Protein AF-A0A7S1DGY6-F1 (afdb_monomer)

Solvent-accessible surface area (backbone atoms only — not comparable to full-atom values): 9515 Å² total; per-residue (Å²): 105,70,86,79,41,37,86,72,45,50,61,55,50,30,62,73,70,73,47,54,72,69,56,53,50,48,50,49,50,51,54,51,50,50,41,47,73,75,40,44,68,60,41,58,64,71,47,80,66,66,58,55,72,73,56,41,59,52,56,73,77,42,66,60,96,76,55,71,46,80,33,62,89,45,57,52,70,58,46,49,51,43,38,42,75,57,72,41,89,63,63,66,92,36,45,42,64,35,54,84,88,35,52,62,59,54,50,52,52,50,56,56,51,38,42,76,75,60,82,53,64,62,45,80,46,77,44,30,46,63,67,60,52,51,53,45,67,67,32,65,78,58,52,70,46,46,88,42,49,43,84,40,78,46,91,49,61,75,69,63,114

Nearest PDB structures (foldseek):
  8aet-assembly1_A-2  TM=6.840E-01  e=5.948E+00  Chloroflexus aurantiacus J-10-fl
  8hi5-assembly1_A  TM=6.524E-01  e=7.576E+00  Roseiflexus castenholzii DSM 13941
  5b3j-assembly1_A  TM=3.479E-01  e=9.687E-01  Xenopus laevis
  8cti-assembly1_A  TM=6.235E-01  e=8.551E+00  Homo sapiens

Sequence (161 aa):
EITENWDEMKDILYLRCGAEEHELLHLFQEERNEWMHSDEDGWLQAWACDVYPGVAKVLEDADTDKLYFLTSDLDKISAEKVLRRGGFDVPSERILECGPDEKSDALLSVLDASVHNSGGGAVDFVEDDVSVLQQMAGDLRLASKGERLRLHFAKWGHSTA

Foldseek 3Di:
DCVVCVVVVVVVVCVVVVHDPVRVVVVVLVVLVVCCVPPVVVSCVVPVLADDPVVLVVQVPDDLVLAAAEDASDDLVNVCVSCVVNVHRHDSVRYHHAHPLCVLVVVVVSQVVCVVPPVQAADEAEDQDPVSLVSNCPPPVNVVCPRSYHYHHDCDPDNND

Secondary structure (DSSP, 8-state):
-TTTSHHHHHHHHHHHHT--HHHHHHHHHHHHHHHHHH-HHHHHHHS--PPPHHHHHHHHTS-GGG--EEESSS-HHHHHHHHHHTT----GGGEEE--TTTHHHHHHHHHHHHHHHHTTPPEEEEES-HHHHHHHHH-HHHHTTGGGEEEEE-SSSGGG-

Organism: Hemiselmis andersenii (NCBI:txid464988)

pLDDT: mean 83.71, std 8.8, range [55.78, 95.19]

Mean predicted aligned error: 7.42 Å

Radius of gyration: 18.19 Å; Cα contacts (8 Å, |Δi|>4): 142; chains: 1; bounding box: 49×37×47 Å

Structure (mmCIF, N/CA/C/O backbone):
data_AF-A0A7S1DGY6-F1
#
_entry.id   AF-A0A7S1DGY6-F1
#
loop_
_atom_site.group_PDB
_atom_site.id
_atom_site.type_symbol
_atom_site.label_atom_id
_atom_site.label_alt_id
_atom_site.label_comp_id
_atom_site.label_asym_id
_atom_site.label_entity_id
_atom_site.label_seq_id
_atom_site.pdbx_PDB_ins_code
_atom_site.Cartn_x
_atom_site.Cartn_y
_atom_site.Cartn_z
_atom_site.occupancy
_atom_site.B_iso_or_equiv
_atom_site.auth_seq_id
_atom_site.auth_comp_id
_atom_site.auth_asym_id
_atom_site.auth_atom_id
_atom_site.pdbx_PDB_model_num
ATOM 1 N N . GLU A 1 1 ? -28.314 7.051 9.130 1.00 60.88 1 GLU A N 1
ATOM 2 C CA . GLU A 1 1 ? -28.172 7.363 10.571 1.00 60.88 1 GLU A CA 1
ATOM 3 C C . GLU A 1 1 ? -26.763 7.090 11.103 1.00 60.88 1 GLU A C 1
ATOM 5 O O . GLU A 1 1 ? -26.045 8.057 11.287 1.00 60.88 1 GLU A O 1
ATOM 10 N N . ILE A 1 2 ? -26.310 5.836 11.290 1.00 66.31 2 ILE A N 1
ATOM 11 C CA . ILE A 1 2 ? -24.953 5.563 11.835 1.00 66.31 2 ILE A CA 1
ATOM 12 C C . ILE A 1 2 ? -23.832 6.091 10.925 1.00 66.31 2 ILE A C 1
ATOM 14 O O . ILE A 1 2 ? -22.891 6.697 11.414 1.00 66.31 2 ILE A O 1
ATOM 18 N N . THR A 1 3 ? -23.936 5.898 9.610 1.00 68.69 3 THR A N 1
ATOM 19 C CA . THR A 1 3 ? -22.927 6.366 8.642 1.00 68.69 3 THR A CA 1
ATOM 20 C C . THR A 1 3 ? -22.910 7.883 8.457 1.00 68.69 3 THR A C 1
ATOM 22 O O . THR A 1 3 ? -21.877 8.440 8.119 1.00 68.69 3 THR A O 1
ATOM 25 N N . GLU A 1 4 ? -24.039 8.556 8.676 1.00 80.25 4 GLU A N 1
ATOM 26 C CA . GLU A 1 4 ? -24.173 10.009 8.483 1.00 80.25 4 GLU A CA 1
ATOM 27 C C . GLU A 1 4 ? -23.731 10.799 9.719 1.00 80.25 4 GLU A C 1
ATOM 29 O O . GLU A 1 4 ? -23.293 11.935 9.588 1.00 80.25 4 GLU A O 1
ATOM 34 N N . ASN A 1 5 ? -23.818 10.186 10.904 1.00 83.38 5 ASN A N 1
ATOM 35 C CA . ASN A 1 5 ? -23.493 10.813 12.187 1.00 83.38 5 ASN A CA 1
ATOM 36 C C . ASN A 1 5 ? -22.291 10.142 12.874 1.00 83.38 5 ASN A C 1
ATOM 38 O O . ASN A 1 5 ? -22.121 10.281 14.084 1.00 83.38 5 ASN A O 1
ATOM 42 N N . TRP A 1 6 ? -21.485 9.369 12.137 1.00 83.88 6 TRP A N 1
ATOM 43 C CA . TRP A 1 6 ? -20.417 8.545 12.714 1.00 83.88 6 TRP A CA 1
ATOM 44 C C . TRP A 1 6 ? -19.433 9.364 13.552 1.00 83.88 6 TRP A C 1
ATOM 46 O O . TRP A 1 6 ? -19.146 8.983 14.684 1.00 83.88 6 TRP A O 1
ATOM 56 N N . ASP A 1 7 ? -18.992 10.515 13.041 1.00 81.00 7 ASP A N 1
ATOM 57 C CA . ASP A 1 7 ? -18.037 11.384 13.737 1.00 81.00 7 ASP A CA 1
ATOM 58 C C . ASP A 1 7 ? -18.577 11.909 15.075 1.00 81.00 7 ASP A C 1
ATOM 60 O O . ASP A 1 7 ? -17.820 12.061 16.028 1.00 81.00 7 ASP A O 1
ATOM 64 N N . GLU A 1 8 ? -19.890 12.128 15.183 1.00 83.56 8 GLU A N 1
ATOM 65 C CA . GLU A 1 8 ? -20.536 12.546 16.433 1.00 83.56 8 GLU A CA 1
ATOM 66 C C . GLU A 1 8 ? -20.801 11.358 17.372 1.00 83.56 8 GLU A C 1
ATOM 68 O O . GLU A 1 8 ? -20.792 11.494 18.598 1.00 83.56 8 GLU A O 1
ATOM 73 N N . MET A 1 9 ? -21.050 10.174 16.810 1.00 86.25 9 MET A N 1
ATOM 74 C CA . MET A 1 9 ? -21.396 8.971 17.564 1.00 86.25 9 MET A CA 1
ATOM 75 C C . MET A 1 9 ? -20.175 8.229 18.109 1.00 86.25 9 MET A C 1
ATOM 77 O O . MET A 1 9 ? -20.282 7.631 19.183 1.00 86.25 9 MET A O 1
ATOM 81 N N . LYS A 1 10 ? -19.039 8.236 17.401 1.00 85.56 10 LYS A N 1
ATOM 82 C CA . LYS A 1 10 ? -17.873 7.407 17.744 1.00 85.56 10 LYS A CA 1
ATOM 83 C C . LYS A 1 10 ? -17.344 7.719 19.144 1.00 85.56 10 LYS A C 1
ATOM 85 O O . LYS A 1 10 ? -17.177 6.801 19.941 1.00 85.56 10 LYS A O 1
ATOM 90 N N . ASP A 1 11 ? -17.234 8.999 19.497 1.00 85.38 11 ASP A N 1
ATOM 91 C CA . ASP A 1 11 ? -16.712 9.430 20.798 1.00 85.38 11 ASP A CA 1
ATOM 92 C C . ASP A 1 11 ? -17.655 9.022 21.939 1.00 85.38 11 ASP A C 1
ATOM 94 O O . ASP A 1 11 ? -17.216 8.577 23.001 1.00 85.38 11 ASP A O 1
ATOM 98 N N . ILE A 1 12 ? -18.971 9.098 21.704 1.00 87.12 12 ILE A N 1
ATOM 99 C CA . ILE A 1 12 ? -19.996 8.648 22.657 1.00 87.12 12 ILE A CA 1
ATOM 100 C C . ILE A 1 12 ? -19.917 7.129 22.851 1.00 87.12 12 ILE A C 1
ATOM 102 O O . ILE A 1 12 ? -20.074 6.637 23.972 1.00 87.12 12 ILE A O 1
ATOM 106 N N . LEU A 1 13 ? -19.687 6.376 21.773 1.00 86.12 13 LEU A N 1
ATOM 107 C CA . LEU A 1 13 ? -19.541 4.924 21.820 1.00 86.12 13 LEU A CA 1
ATOM 108 C C . LEU A 1 13 ? -18.265 4.512 22.560 1.00 86.12 13 LEU A C 1
ATOM 110 O O . LEU A 1 13 ? -18.352 3.648 23.431 1.00 86.12 13 LEU A O 1
ATOM 114 N N . TYR A 1 14 ? -17.128 5.163 22.299 1.00 87.06 14 TYR A N 1
ATOM 115 C CA . TYR A 1 14 ? -15.880 4.943 23.039 1.00 87.06 14 TYR A CA 1
ATOM 116 C C . TYR A 1 14 ? -16.070 5.183 24.539 1.00 87.06 14 TYR A C 1
ATOM 118 O O . TYR A 1 14 ? -15.789 4.299 25.352 1.00 87.06 14 TYR A O 1
ATOM 126 N N . LEU A 1 15 ? -16.688 6.312 24.912 1.00 85.38 15 LEU A N 1
ATOM 127 C CA . LEU A 1 15 ? -16.997 6.613 26.312 1.00 85.38 15 LEU A CA 1
ATOM 128 C C . LEU A 1 15 ? -17.905 5.559 26.953 1.00 85.38 15 LEU A C 1
ATOM 130 O O . LEU A 1 15 ? -17.686 5.155 28.095 1.00 85.38 15 LEU A O 1
ATOM 134 N N . ARG A 1 16 ? -18.944 5.118 26.236 1.00 87.62 16 ARG A N 1
ATOM 135 C CA . ARG A 1 16 ? -19.906 4.128 26.738 1.00 87.62 16 ARG A CA 1
ATOM 136 C C . ARG A 1 16 ? -19.270 2.753 26.930 1.00 87.62 16 ARG A C 1
ATOM 138 O O . ARG A 1 16 ? -19.650 2.045 27.861 1.00 87.62 16 ARG A O 1
ATOM 145 N N . CYS A 1 17 ? -18.354 2.376 26.047 1.00 84.38 17 CYS A N 1
ATOM 146 C CA . CYS A 1 17 ? -17.619 1.119 26.122 1.00 84.38 17 CYS A CA 1
ATOM 147 C C . CYS A 1 17 ? -16.451 1.178 27.117 1.00 84.38 17 CYS A C 1
ATOM 149 O O . CYS A 1 17 ? -15.927 0.127 27.473 1.00 84.38 17 CYS A O 1
ATOM 151 N N . GLY A 1 18 ? -16.077 2.372 27.595 1.00 89.25 18 GLY A N 1
ATOM 152 C CA . GLY A 1 18 ? -14.953 2.560 28.512 1.00 89.25 18 GLY A CA 1
ATOM 153 C C . GLY A 1 18 ? -13.613 2.177 27.887 1.00 89.25 18 GLY A C 1
ATOM 154 O O . GLY A 1 18 ? -12.747 1.691 28.604 1.00 89.25 18 GLY A O 1
ATOM 155 N N . ALA A 1 19 ? -13.484 2.349 26.571 1.00 85.38 19 ALA A N 1
ATOM 156 C CA . ALA A 1 19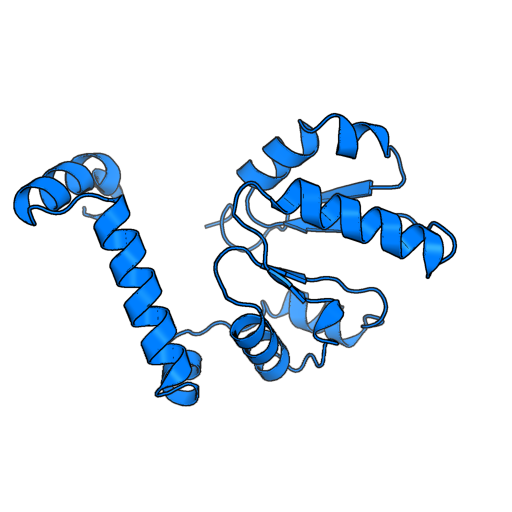 ? -12.309 1.979 25.794 1.00 85.38 19 ALA A CA 1
ATOM 157 C C . ALA A 1 19 ? -11.856 3.169 24.950 1.00 85.38 19 ALA A C 1
ATOM 159 O O . ALA A 1 19 ? -12.689 3.941 24.462 1.00 85.38 19 ALA A O 1
ATOM 160 N N . GLU A 1 20 ? -10.551 3.309 24.763 1.00 87.62 20 GLU A N 1
ATOM 161 C CA . GLU A 1 20 ? -9.996 4.303 23.852 1.00 87.62 20 GLU A CA 1
ATOM 162 C C . GLU A 1 20 ? -9.936 3.767 22.412 1.00 87.62 20 GLU A C 1
ATOM 164 O O . GLU A 1 20 ? -9.847 2.562 22.174 1.00 87.62 20 GLU A O 1
ATOM 169 N N . GL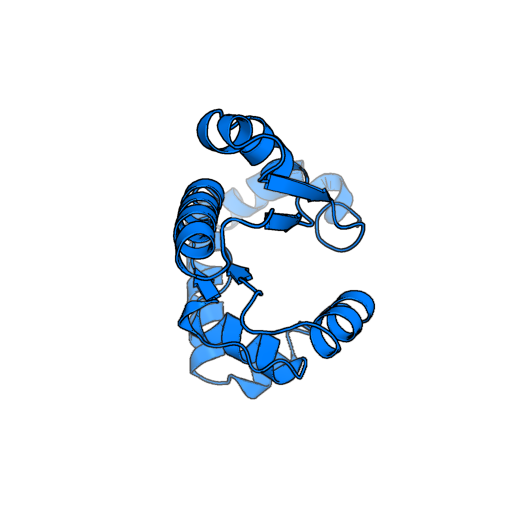U A 1 21 ? -9.971 4.671 21.427 1.00 83.75 21 GLU A N 1
ATOM 170 C CA . GLU A 1 21 ? -9.906 4.318 19.999 1.00 83.75 21 GLU A CA 1
ATOM 171 C C . GLU A 1 21 ? -8.699 3.423 19.689 1.00 83.75 21 GLU A C 1
ATOM 173 O O . GLU A 1 21 ? -8.835 2.396 19.027 1.00 83.75 21 GLU A O 1
ATOM 178 N N . HIS A 1 22 ? -7.531 3.770 20.235 1.00 83.19 22 HIS A N 1
ATOM 179 C CA . HIS A 1 22 ? -6.297 3.025 20.012 1.00 83.19 22 HIS A CA 1
ATOM 180 C C . HIS A 1 22 ? -6.343 1.598 20.593 1.00 83.19 22 HIS A C 1
ATOM 182 O O . HIS A 1 22 ? -5.804 0.678 19.984 1.00 83.19 22 HIS A O 1
ATOM 188 N N . GLU A 1 23 ? -7.017 1.392 21.730 1.00 86.75 23 GLU A N 1
ATOM 189 C CA . GLU A 1 23 ? -7.170 0.071 22.356 1.00 86.75 23 GLU A CA 1
ATOM 190 C C . GLU A 1 23 ? -8.084 -0.828 21.521 1.00 86.75 23 GLU A C 1
ATOM 192 O O . GLU A 1 23 ? -7.791 -2.004 21.317 1.00 86.75 23 GLU A O 1
ATOM 197 N N . LEU A 1 24 ? -9.178 -0.269 20.997 1.00 86.94 24 LEU A N 1
ATOM 198 C CA . LEU A 1 24 ? -10.109 -1.005 20.141 1.00 86.94 24 LEU A CA 1
ATOM 199 C C . LEU A 1 24 ? -9.494 -1.346 18.786 1.00 86.94 24 LEU A C 1
ATOM 201 O O . LEU A 1 24 ? -9.717 -2.445 18.284 1.00 86.94 24 LEU A O 1
ATOM 205 N N . LEU A 1 25 ? -8.711 -0.431 18.209 1.00 82.56 25 LEU A N 1
ATOM 206 C CA . LEU A 1 25 ? -7.951 -0.699 16.990 1.00 82.56 25 LEU A CA 1
ATOM 207 C C . LEU A 1 25 ? -6.923 -1.811 17.215 1.00 82.56 25 LEU A C 1
ATOM 209 O O . LEU A 1 25 ? -6.843 -2.724 16.397 1.00 82.56 25 LEU A O 1
ATOM 213 N N . HIS A 1 26 ? -6.194 -1.774 18.333 1.00 84.50 26 HIS A N 1
ATOM 214 C CA . HIS A 1 26 ? -5.239 -2.822 18.690 1.00 84.50 26 HIS A CA 1
ATOM 215 C C . HIS A 1 26 ? -5.926 -4.179 18.861 1.00 84.50 26 HIS A C 1
ATOM 217 O O . HIS A 1 26 ? -5.520 -5.152 18.234 1.00 84.50 26 HIS A O 1
ATOM 223 N N . LEU A 1 27 ? -7.015 -4.236 19.634 1.00 88.88 27 LEU A N 1
ATOM 224 C CA . LEU A 1 27 ? -7.780 -5.467 19.842 1.00 88.88 27 LEU A CA 1
ATOM 225 C C . LEU A 1 27 ? -8.339 -6.014 18.524 1.00 88.88 27 LEU A C 1
ATOM 227 O O . LEU A 1 27 ? -8.272 -7.212 18.270 1.00 88.88 27 LEU A O 1
ATOM 231 N N . PHE A 1 28 ? -8.866 -5.142 17.661 1.00 85.69 28 PHE A N 1
ATOM 232 C CA . PHE A 1 28 ? -9.340 -5.542 16.339 1.00 85.69 28 PHE A CA 1
ATOM 233 C C . PHE A 1 28 ? -8.215 -6.146 15.490 1.00 85.69 28 PHE A C 1
ATOM 235 O O . PHE A 1 28 ? -8.422 -7.175 14.847 1.00 85.69 28 PHE A O 1
ATOM 242 N N . GLN A 1 29 ? -7.031 -5.528 15.487 1.00 81.88 29 GLN A N 1
ATOM 243 C CA . GLN A 1 29 ? -5.867 -6.043 14.768 1.00 81.88 29 GLN A CA 1
ATOM 244 C C . GLN A 1 29 ? -5.413 -7.395 15.327 1.00 81.88 29 GLN A C 1
ATOM 246 O O . GLN A 1 29 ? -5.168 -8.307 14.541 1.00 81.88 29 GLN A O 1
ATOM 251 N N . GLU A 1 30 ? -5.344 -7.548 16.650 1.00 86.56 30 GLU A N 1
ATOM 252 C CA . GLU A 1 30 ? -4.978 -8.808 17.306 1.00 86.56 30 GLU A CA 1
ATOM 253 C C . GLU A 1 30 ? -5.950 -9.937 16.956 1.00 86.56 30 GLU A C 1
ATOM 255 O O . GLU A 1 30 ? -5.515 -10.965 16.442 1.00 86.56 30 GLU A O 1
ATOM 260 N N . GLU A 1 31 ? -7.255 -9.729 17.138 1.00 88.31 31 GLU A N 1
ATOM 261 C CA . GLU A 1 31 ? -8.291 -10.731 16.843 1.00 88.31 31 GLU A CA 1
ATOM 262 C C . GLU A 1 31 ? -8.319 -11.103 15.357 1.00 88.31 31 GLU A C 1
ATOM 264 O O . GLU A 1 31 ? -8.417 -12.276 14.990 1.00 88.31 31 GLU A O 1
ATOM 269 N N . ARG A 1 32 ? -8.180 -10.110 14.468 1.00 85.12 32 ARG A N 1
ATOM 270 C CA . ARG A 1 32 ? -8.066 -10.352 13.026 1.00 85.12 32 ARG A CA 1
ATOM 271 C C . ARG A 1 32 ? -6.836 -11.203 12.720 1.00 85.12 32 ARG A C 1
ATOM 273 O O . ARG A 1 32 ? -6.943 -12.148 11.943 1.00 85.12 32 ARG A O 1
ATOM 280 N N . ASN A 1 33 ? -5.683 -10.879 13.302 1.00 80.62 33 ASN A N 1
ATOM 281 C CA . ASN A 1 33 ? -4.442 -11.615 13.072 1.00 80.62 33 ASN A CA 1
ATOM 282 C C . ASN A 1 33 ? -4.520 -13.041 13.640 1.00 80.62 33 ASN A C 1
ATOM 284 O O . ASN A 1 33 ? -4.101 -13.990 12.978 1.00 80.62 33 ASN A O 1
ATOM 288 N N . GLU A 1 34 ? -5.115 -13.230 14.817 1.00 87.56 34 GLU A N 1
ATOM 289 C CA . GLU A 1 34 ? -5.350 -14.556 15.392 1.00 87.56 34 GLU A CA 1
ATOM 290 C C . GLU A 1 34 ? -6.305 -15.388 14.527 1.00 87.56 34 GLU A C 1
ATOM 292 O O . GLU A 1 34 ? -6.042 -16.569 14.277 1.00 87.56 34 GLU A O 1
ATOM 297 N N . TRP A 1 35 ? -7.369 -14.784 13.992 1.00 87.06 35 TRP A N 1
ATOM 298 C CA . TRP A 1 35 ? -8.262 -15.462 13.053 1.00 87.06 35 TRP A CA 1
ATOM 299 C C . TRP A 1 35 ? -7.536 -15.852 11.759 1.00 87.06 35 TRP A C 1
ATOM 301 O O . TRP A 1 35 ? -7.610 -17.011 11.354 1.00 87.06 35 TRP A O 1
ATOM 311 N N . MET A 1 36 ? -6.749 -14.943 11.169 1.00 80.00 36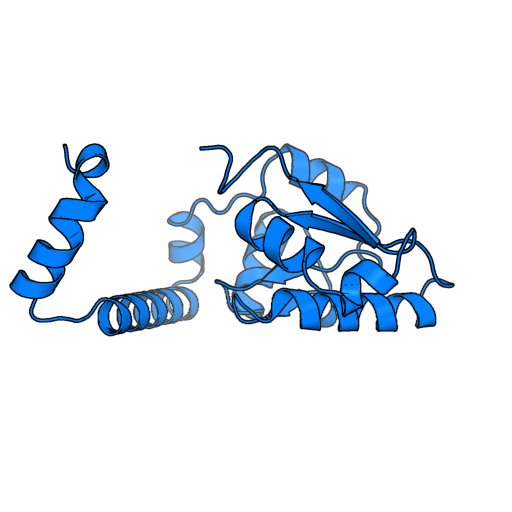 MET A N 1
ATOM 312 C CA . MET A 1 36 ? -5.908 -15.237 9.997 1.00 80.00 36 MET A CA 1
ATOM 313 C C . MET A 1 36 ? -4.962 -16.423 10.231 1.00 80.00 36 MET A C 1
ATOM 315 O O . MET A 1 36 ? -4.716 -17.208 9.315 1.00 80.00 36 MET A O 1
ATOM 319 N N . HIS A 1 37 ? -4.424 -16.567 11.446 1.00 82.06 37 HIS A N 1
ATOM 320 C CA . HIS A 1 37 ? -3.522 -17.663 11.799 1.00 82.06 37 HIS A CA 1
ATOM 321 C C . HIS A 1 37 ? -4.234 -18.982 12.124 1.00 82.06 37 HIS A C 1
ATOM 323 O O . HIS A 1 37 ? -3.668 -20.047 11.873 1.00 82.06 37 HIS A O 1
ATOM 329 N N . SER A 1 38 ? -5.434 -18.930 12.704 1.00 88.62 38 SER A N 1
ATOM 330 C CA . SER A 1 38 ? -6.160 -20.111 13.191 1.00 88.62 38 SER A CA 1
ATOM 331 C C . SER A 1 38 ? -7.125 -20.717 12.168 1.00 88.62 38 SER A C 1
ATOM 333 O O . SER A 1 38 ? -7.288 -21.938 12.148 1.00 88.62 38 SER A O 1
ATOM 335 N N . ASP A 1 39 ? -7.732 -19.897 11.309 1.00 87.19 39 ASP A N 1
ATOM 336 C CA . ASP A 1 39 ? -8.664 -20.301 10.251 1.00 87.19 39 ASP A CA 1
ATOM 337 C C . ASP A 1 39 ? -8.503 -19.389 9.026 1.00 87.19 39 ASP A C 1
ATOM 339 O O . ASP A 1 39 ? -9.322 -18.520 8.726 1.00 87.19 39 ASP A O 1
ATOM 343 N N . GLU A 1 40 ? -7.397 -19.600 8.319 1.00 76.44 40 GLU A N 1
ATOM 344 C CA . GLU A 1 40 ? -7.027 -18.840 7.125 1.00 76.44 40 GLU A CA 1
ATOM 345 C C . GLU A 1 40 ? -8.086 -18.919 6.019 1.00 76.44 40 GLU A C 1
ATOM 347 O O . GLU A 1 40 ? -8.450 -17.897 5.437 1.00 76.44 40 GLU A O 1
ATOM 352 N N . ASP A 1 41 ? -8.596 -20.120 5.729 1.00 80.50 41 ASP A N 1
ATOM 353 C CA . ASP A 1 41 ? -9.593 -20.324 4.677 1.00 80.50 41 ASP A CA 1
ATOM 354 C C . ASP A 1 41 ? -10.913 -19.635 5.033 1.00 80.50 41 ASP A C 1
ATOM 356 O O . ASP A 1 41 ? -11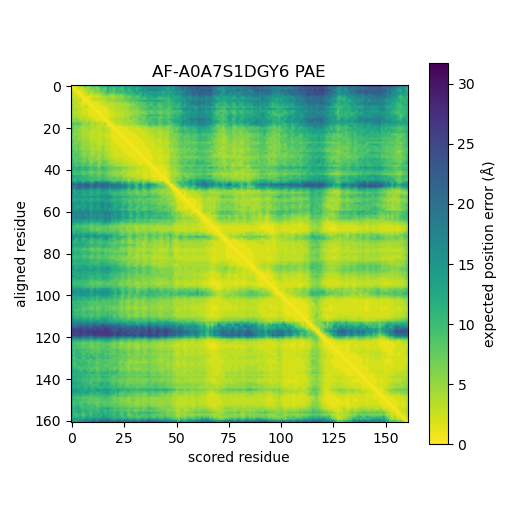.530 -19.007 4.168 1.00 80.50 41 ASP A O 1
ATOM 360 N N . GLY A 1 42 ? -11.339 -19.714 6.298 1.00 84.31 42 GLY A N 1
ATOM 361 C CA . GLY A 1 42 ? -12.519 -19.012 6.790 1.00 84.31 42 GLY A CA 1
ATOM 362 C C . GLY A 1 42 ? -12.350 -17.497 6.759 1.00 84.31 42 GLY A C 1
ATOM 363 O O . GLY A 1 42 ? -13.253 -16.802 6.284 1.00 84.31 42 GLY A O 1
ATOM 364 N N . TRP A 1 43 ? -11.188 -16.978 7.172 1.00 82.12 43 TRP A N 1
ATOM 365 C CA . TRP A 1 43 ? -10.880 -15.551 7.074 1.00 82.12 43 TRP A CA 1
ATOM 366 C C . TRP A 1 43 ? -10.901 -15.082 5.619 1.00 82.12 43 TRP A C 1
ATOM 368 O O . TRP A 1 43 ? -11.664 -14.177 5.292 1.00 82.12 43 TRP A O 1
ATOM 378 N N . LEU A 1 44 ? -10.165 -15.741 4.717 1.00 76.69 44 LEU A N 1
ATOM 379 C CA . LEU A 1 44 ? -10.138 -15.397 3.291 1.00 76.69 44 LEU A CA 1
ATOM 380 C C . LEU A 1 44 ? -11.522 -15.544 2.631 1.00 76.69 44 LEU A C 1
ATOM 382 O O . LEU A 1 44 ? -11.812 -14.890 1.633 1.00 76.69 44 LEU A O 1
ATOM 386 N N . GLN A 1 45 ? -12.383 -16.461 3.079 1.00 78.44 45 GLN A N 1
ATOM 387 C CA . GLN A 1 45 ? -13.754 -16.573 2.559 1.00 78.44 45 GLN A CA 1
ATOM 388 C C . GLN A 1 45 ? -14.664 -15.444 3.055 1.00 78.44 45 GLN A C 1
ATOM 390 O O . GLN A 1 45 ? -15.501 -14.973 2.286 1.00 78.44 45 GLN A O 1
ATOM 395 N N . ALA A 1 46 ? -14.515 -15.019 4.310 1.00 76.50 46 ALA A N 1
ATOM 396 C CA . ALA A 1 46 ? -15.322 -13.961 4.912 1.00 76.50 46 ALA A CA 1
ATOM 397 C C . ALA A 1 46 ? -14.883 -12.559 4.465 1.00 76.50 46 ALA A C 1
ATOM 399 O O . ALA A 1 46 ? -15.717 -11.701 4.173 1.00 76.50 46 ALA A O 1
ATOM 400 N N . TRP A 1 47 ? -13.574 -12.332 4.386 1.00 66.19 47 TRP A N 1
ATOM 401 C CA . TRP A 1 47 ? -12.969 -11.173 3.752 1.00 66.19 47 TRP A CA 1
ATOM 402 C C . TRP A 1 47 ? -12.926 -11.426 2.248 1.00 66.19 47 TRP A C 1
ATOM 404 O O . TRP A 1 47 ? -12.011 -12.068 1.745 1.00 66.19 47 TRP A O 1
ATOM 414 N N . ALA A 1 48 ? -13.917 -10.922 1.512 1.00 57.69 48 ALA A N 1
ATOM 415 C CA . ALA A 1 48 ? -13.927 -10.906 0.048 1.00 57.69 48 ALA A CA 1
ATOM 416 C C . ALA A 1 48 ? -12.845 -9.957 -0.521 1.00 57.69 48 ALA A C 1
ATOM 418 O O . ALA A 1 48 ? -13.137 -9.036 -1.281 1.00 57.69 48 ALA A O 1
ATOM 419 N N . CYS A 1 49 ? -11.588 -10.161 -0.124 1.00 61.28 49 CYS A N 1
ATOM 420 C CA . CYS A 1 49 ? -10.395 -9.491 -0.624 1.00 61.28 49 CYS A CA 1
ATOM 421 C C . CYS A 1 49 ? -10.011 -10.060 -1.984 1.00 61.28 49 CYS A C 1
ATOM 423 O O . CYS A 1 49 ? -8.909 -10.570 -2.185 1.00 61.28 49 CYS A O 1
ATOM 425 N N . ASP A 1 50 ? -10.945 -9.987 -2.923 1.00 66.25 50 ASP A N 1
ATOM 426 C CA . ASP A 1 50 ? -10.615 -10.232 -4.309 1.00 66.25 50 ASP A CA 1
ATOM 427 C C . ASP A 1 50 ? -9.822 -9.029 -4.819 1.00 66.25 50 ASP A C 1
ATOM 429 O O . ASP A 1 50 ? -10.207 -7.868 -4.645 1.00 66.25 50 ASP A O 1
ATOM 433 N N . VAL A 1 51 ? -8.694 -9.313 -5.466 1.00 74.62 51 VAL A N 1
ATOM 434 C CA . VAL A 1 51 ? -7.970 -8.304 -6.234 1.00 74.62 51 VAL A CA 1
ATOM 435 C C . VAL A 1 51 ? -8.948 -7.716 -7.250 1.00 74.62 51 VAL A C 1
ATOM 437 O O . VAL A 1 51 ? -9.604 -8.457 -7.985 1.00 74.62 51 VAL A O 1
ATOM 440 N N . TYR A 1 52 ? -9.050 -6.384 -7.300 1.00 79.12 52 TYR A N 1
ATOM 441 C CA . TYR A 1 52 ? -9.958 -5.710 -8.227 1.00 79.12 52 TYR A CA 1
ATOM 442 C C . TYR A 1 52 ? -9.788 -6.275 -9.650 1.00 79.12 52 TYR A C 1
ATOM 444 O O . TYR A 1 52 ? -8.656 -6.319 -10.138 1.00 79.12 52 TYR A O 1
ATOM 452 N N . PRO A 1 53 ? -10.866 -6.661 -10.365 1.00 74.12 53 PRO A N 1
ATOM 453 C CA . PRO A 1 53 ? -10.749 -7.390 -11.634 1.00 74.12 53 PRO A CA 1
ATOM 454 C C . PRO A 1 53 ? -9.874 -6.705 -12.696 1.00 74.12 53 PRO A C 1
ATOM 456 O O . PRO A 1 53 ? -9.205 -7.366 -13.486 1.00 74.12 53 PRO A O 1
ATOM 459 N N . GLY A 1 54 ? -9.856 -5.367 -12.714 1.00 76.56 54 GLY A N 1
ATOM 460 C CA . GLY A 1 54 ? -8.986 -4.594 -13.604 1.00 76.56 54 GLY A CA 1
ATOM 461 C C . GLY A 1 54 ? -7.503 -4.661 -13.226 1.00 76.56 54 GLY A C 1
ATOM 462 O O . GLY A 1 54 ? -6.660 -4.692 -14.116 1.00 76.56 54 GLY A O 1
ATOM 463 N N . VAL A 1 55 ? -7.191 -4.725 -11.928 1.00 80.38 55 VAL A N 1
ATOM 464 C CA . VAL A 1 55 ? -5.826 -4.906 -11.414 1.00 80.38 55 VAL A CA 1
ATOM 465 C C . VAL A 1 55 ? -5.356 -6.321 -11.713 1.00 80.38 55 VAL A C 1
ATOM 467 O O . VAL A 1 55 ? -4.268 -6.490 -12.251 1.00 80.38 55 VAL A O 1
ATOM 470 N N . ALA A 1 56 ? -6.208 -7.316 -11.458 1.00 78.44 56 ALA A N 1
ATOM 471 C CA . ALA A 1 56 ? -5.884 -8.716 -11.682 1.00 78.44 56 ALA A CA 1
ATOM 472 C C . ALA A 1 56 ? -5.396 -8.970 -13.119 1.00 78.44 56 ALA A C 1
ATOM 474 O O . ALA A 1 56 ? -4.307 -9.492 -13.334 1.00 78.44 56 ALA A O 1
ATOM 475 N N . LYS A 1 57 ? -6.142 -8.466 -14.107 1.00 76.75 57 LYS A N 1
ATOM 476 C CA . LYS A 1 57 ? -5.776 -8.574 -15.524 1.00 76.75 57 LYS A CA 1
ATOM 477 C C . LYS A 1 57 ? -4.441 -7.903 -15.872 1.00 76.75 57 LYS A C 1
ATOM 479 O O . LYS A 1 57 ? -3.701 -8.404 -16.706 1.00 76.75 57 LYS A O 1
ATOM 484 N N . VAL A 1 58 ? -4.141 -6.748 -15.277 1.00 79.25 58 VAL A N 1
ATOM 485 C CA . VAL A 1 58 ? -2.868 -6.049 -15.529 1.00 79.25 58 VAL A CA 1
ATOM 486 C C . VAL A 1 58 ? -1.700 -6.819 -14.921 1.00 79.25 58 VAL A C 1
ATOM 488 O O . VAL A 1 58 ? -0.634 -6.880 -15.526 1.00 79.25 58 VAL A O 1
ATOM 491 N N . LEU A 1 59 ? -1.903 -7.411 -13.744 1.00 80.06 59 LEU A N 1
ATOM 492 C CA . LEU A 1 59 ? -0.894 -8.209 -13.060 1.00 80.06 59 LEU A CA 1
ATOM 493 C C . LEU A 1 59 ? -0.621 -9.547 -13.769 1.00 80.06 59 LEU A C 1
ATOM 495 O O . LEU A 1 59 ? 0.522 -9.988 -13.757 1.00 80.06 59 LEU A O 1
ATOM 499 N N . GLU A 1 60 ? -1.618 -10.159 -14.421 1.00 78.94 60 GLU A N 1
ATOM 500 C CA . GLU A 1 60 ? -1.436 -11.376 -15.239 1.00 78.94 60 GLU A CA 1
ATOM 501 C C . GLU A 1 60 ? -0.434 -11.166 -16.385 1.00 78.94 60 GLU A C 1
ATOM 503 O O . GLU A 1 60 ? 0.388 -12.037 -16.665 1.00 78.94 60 GLU A O 1
ATOM 508 N N . ASP A 1 61 ? -0.493 -9.999 -17.031 1.00 80.31 61 ASP A N 1
ATOM 509 C CA . ASP A 1 61 ? 0.381 -9.636 -18.152 1.00 80.31 61 ASP A CA 1
ATOM 510 C C . ASP A 1 61 ? 1.708 -8.995 -17.689 1.00 80.31 61 ASP A C 1
ATOM 512 O O . ASP A 1 61 ? 2.582 -8.690 -18.510 1.00 80.31 61 ASP A O 1
ATOM 516 N N . ALA A 1 62 ? 1.863 -8.746 -16.384 1.00 77.12 62 ALA A N 1
ATOM 517 C CA . ALA A 1 62 ? 3.016 -8.056 -15.830 1.00 77.12 62 ALA A CA 1
ATOM 518 C C . ALA A 1 62 ? 4.186 -9.007 -15.556 1.00 77.12 62 ALA A C 1
ATOM 520 O O . ALA A 1 62 ? 4.041 -10.146 -15.122 1.00 77.12 62 ALA A O 1
ATOM 521 N N . ASP A 1 63 ? 5.391 -8.479 -15.748 1.00 80.75 63 ASP A N 1
ATOM 522 C CA . ASP A 1 63 ? 6.612 -9.122 -15.283 1.00 80.75 63 ASP A CA 1
ATOM 523 C C . ASP A 1 63 ? 6.681 -9.010 -13.752 1.00 80.75 63 ASP A C 1
ATOM 525 O O . ASP A 1 63 ? 6.940 -7.927 -13.213 1.00 80.75 63 ASP A O 1
ATOM 529 N N . THR A 1 64 ? 6.417 -10.113 -13.046 1.00 75.31 64 THR A N 1
ATOM 530 C CA . THR A 1 64 ? 6.372 -10.154 -11.575 1.00 75.31 64 THR A CA 1
ATOM 531 C C . THR A 1 64 ? 7.710 -9.775 -10.935 1.00 75.31 64 THR A C 1
ATOM 533 O O . THR A 1 64 ? 7.722 -9.235 -9.828 1.00 75.31 64 THR A O 1
ATOM 536 N N . ASP A 1 65 ? 8.825 -9.899 -11.666 1.00 79.31 65 ASP A N 1
ATOM 537 C CA . ASP A 1 65 ? 10.149 -9.424 -11.250 1.00 79.31 65 ASP A CA 1
ATOM 538 C C . ASP A 1 65 ? 10.312 -7.893 -11.293 1.00 79.31 65 ASP A C 1
ATOM 540 O O . ASP A 1 65 ? 11.372 -7.346 -10.959 1.00 79.31 65 ASP A O 1
ATOM 544 N N . LYS A 1 66 ? 9.273 -7.157 -11.675 1.00 83.12 66 LYS A N 1
ATOM 545 C CA . LYS A 1 66 ? 9.249 -5.688 -11.640 1.00 83.12 66 LYS A CA 1
ATOM 546 C C . LYS A 1 66 ? 8.205 -5.131 -10.686 1.00 83.12 66 LYS A C 1
ATOM 548 O O . LYS A 1 66 ? 8.175 -3.921 -10.473 1.00 83.12 66 LYS A O 1
ATOM 553 N N . LEU A 1 67 ? 7.381 -5.992 -10.103 1.00 87.88 67 LEU A N 1
ATOM 554 C CA . LEU A 1 67 ? 6.325 -5.586 -9.194 1.00 87.88 67 LEU A CA 1
ATOM 555 C C . LEU A 1 67 ? 6.841 -5.531 -7.759 1.00 87.88 67 LEU A C 1
ATOM 557 O O . LEU A 1 67 ? 7.664 -6.346 -7.345 1.00 87.88 67 LEU A O 1
ATOM 561 N N . TYR A 1 68 ? 6.340 -4.553 -7.017 1.00 91.75 68 TYR A N 1
ATOM 562 C CA . TYR A 1 68 ? 6.497 -4.436 -5.575 1.00 91.75 68 TYR A CA 1
ATOM 563 C C . TYR A 1 68 ? 5.127 -4.112 -4.985 1.00 91.75 68 TYR A C 1
ATOM 565 O O . TYR A 1 68 ? 4.381 -3.322 -5.561 1.00 91.75 68 TYR A O 1
ATOM 573 N N . PHE A 1 69 ? 4.812 -4.714 -3.845 1.00 91.38 69 PHE A N 1
ATOM 574 C CA . PHE A 1 69 ? 3.575 -4.494 -3.105 1.00 91.38 69 PHE A CA 1
ATOM 575 C C . PHE A 1 69 ? 3.934 -3.908 -1.749 1.00 91.38 69 PHE A C 1
ATOM 577 O O . PHE A 1 69 ? 4.730 -4.494 -1.018 1.00 91.38 69 PHE A O 1
ATOM 584 N N . LEU A 1 70 ? 3.376 -2.744 -1.429 1.00 93.25 70 LEU A N 1
ATOM 585 C CA . LEU A 1 70 ? 3.540 -2.098 -0.131 1.00 93.25 70 LEU A CA 1
ATOM 586 C C . LEU A 1 70 ? 2.234 -2.282 0.642 1.00 93.25 70 LEU A C 1
ATOM 588 O O . LEU A 1 70 ? 1.181 -1.868 0.163 1.00 93.25 70 LEU A O 1
ATOM 592 N N . THR A 1 71 ? 2.299 -2.914 1.810 1.00 88.62 71 THR A N 1
ATOM 593 C CA . THR A 1 71 ? 1.139 -3.183 2.670 1.00 88.62 71 THR A CA 1
ATOM 594 C C . THR A 1 71 ? 1.329 -2.531 4.032 1.00 88.62 71 THR A C 1
ATOM 596 O O . THR A 1 71 ? 2.400 -2.650 4.624 1.00 88.62 71 THR A O 1
ATOM 599 N N . SER A 1 72 ? 0.293 -1.835 4.508 1.00 84.38 72 SER A N 1
ATOM 600 C CA . SER A 1 72 ? 0.262 -1.193 5.829 1.00 84.38 72 SER A CA 1
ATOM 601 C C . SER A 1 72 ? -0.677 -1.840 6.829 1.00 84.38 72 SER A C 1
ATOM 603 O O . SER A 1 72 ? -0.460 -1.731 8.032 1.00 84.38 72 SER A O 1
ATOM 605 N N . ASP A 1 73 ? -1.692 -2.544 6.337 1.00 77.38 73 ASP A N 1
ATOM 606 C CA . ASP A 1 73 ? -2.766 -3.067 7.180 1.00 77.38 73 ASP A CA 1
ATOM 607 C C . ASP A 1 73 ? -2.755 -4.587 7.288 1.00 77.38 73 ASP A C 1
ATOM 609 O O . ASP A 1 73 ? -3.393 -5.140 8.184 1.00 77.38 73 ASP A O 1
ATOM 613 N N . LEU A 1 74 ? -2.028 -5.268 6.402 1.00 78.50 74 LEU A N 1
ATOM 614 C CA . LEU A 1 74 ? -1.814 -6.709 6.441 1.00 78.50 74 LEU A CA 1
ATOM 615 C C . LEU A 1 74 ? -0.338 -6.999 6.660 1.00 78.50 74 LEU A C 1
ATOM 617 O O . LEU A 1 74 ? 0.513 -6.377 6.017 1.00 78.50 74 LEU A O 1
ATOM 621 N N . ASP A 1 75 ? -0.060 -7.991 7.503 1.00 82.81 75 ASP A N 1
ATOM 622 C CA . ASP A 1 75 ? 1.276 -8.563 7.584 1.00 82.81 75 ASP A CA 1
ATOM 623 C C . ASP A 1 75 ? 1.679 -9.170 6.229 1.00 82.81 75 ASP A C 1
ATOM 625 O O . ASP A 1 75 ? 0.844 -9.527 5.383 1.00 82.81 75 ASP A O 1
ATOM 629 N N . LYS A 1 76 ? 2.985 -9.304 6.021 1.00 86.19 76 LYS A N 1
ATOM 630 C CA . LYS A 1 76 ? 3.550 -9.820 4.772 1.00 86.19 76 LYS A CA 1
ATOM 631 C C . LYS A 1 76 ? 3.017 -11.198 4.354 1.00 86.19 76 LYS A C 1
ATOM 633 O O . LYS A 1 76 ? 2.819 -11.430 3.161 1.00 86.19 76 LYS A O 1
ATOM 638 N N . ILE A 1 77 ? 2.821 -12.118 5.299 1.00 83.38 77 ILE A N 1
ATOM 639 C CA . ILE A 1 77 ? 2.375 -13.491 5.012 1.00 83.38 77 ILE A CA 1
ATOM 640 C C . ILE A 1 77 ? 0.928 -13.461 4.517 1.00 83.38 77 ILE A C 1
ATOM 642 O O . ILE A 1 77 ? 0.584 -14.116 3.533 1.00 83.38 77 ILE A O 1
ATOM 646 N N . SER A 1 78 ? 0.089 -12.672 5.176 1.00 82.00 78 SER A N 1
ATOM 647 C CA . SER A 1 78 ? -1.313 -12.468 4.828 1.00 82.00 78 SER A CA 1
ATOM 648 C C . SER A 1 78 ? -1.455 -11.783 3.466 1.00 82.00 78 SER A C 1
ATOM 650 O O . SER A 1 78 ? -2.246 -12.227 2.633 1.00 82.00 78 SER A O 1
ATOM 652 N N . ALA A 1 79 ? -0.625 -10.777 3.176 1.00 86.50 79 ALA A N 1
ATOM 653 C CA . ALA A 1 79 ? -0.576 -10.141 1.860 1.00 86.50 79 ALA A CA 1
ATOM 654 C C . ALA A 1 79 ? -0.182 -11.125 0.739 1.00 86.50 79 ALA A C 1
ATOM 656 O O . ALA A 1 79 ? -0.827 -11.142 -0.310 1.00 86.50 79 ALA A O 1
ATOM 657 N N . GLU A 1 80 ? 0.816 -11.991 0.959 1.00 87.12 80 GLU A N 1
ATOM 658 C CA . GLU A 1 80 ? 1.200 -13.030 -0.012 1.00 87.12 80 GLU A CA 1
ATOM 659 C C . GLU A 1 80 ? 0.028 -13.967 -0.334 1.00 87.12 80 GLU A C 1
ATOM 661 O O . GLU A 1 80 ? -0.221 -14.295 -1.495 1.00 87.12 80 GLU A O 1
ATOM 666 N N . LYS A 1 81 ? -0.736 -14.365 0.685 1.00 83.00 81 LYS A N 1
ATOM 667 C CA . LYS A 1 81 ? -1.891 -15.260 0.531 1.00 83.00 81 LYS A CA 1
ATOM 668 C C . LYS A 1 81 ? -3.027 -14.615 -0.254 1.00 83.00 81 LYS A C 1
ATOM 670 O O . LYS A 1 81 ? -3.588 -15.261 -1.140 1.00 83.00 81 LYS A O 1
ATOM 675 N N . VAL A 1 82 ? -3.338 -13.346 0.022 1.00 84.44 82 VAL A N 1
ATOM 676 C CA . VAL A 1 82 ? -4.342 -12.578 -0.737 1.00 84.44 82 VAL A CA 1
ATOM 677 C C . VAL A 1 82 ? -3.952 -12.504 -2.214 1.00 84.44 82 VAL A C 1
ATOM 679 O O . VAL A 1 82 ? -4.771 -12.801 -3.086 1.00 84.44 82 VAL A O 1
ATOM 682 N N . LEU A 1 83 ? -2.686 -12.196 -2.508 1.00 85.50 83 LEU A N 1
ATOM 683 C CA . LEU A 1 83 ? -2.172 -12.161 -3.879 1.00 85.50 83 LEU A CA 1
ATOM 684 C C . LEU A 1 83 ? -2.250 -13.539 -4.551 1.00 85.50 83 LEU A C 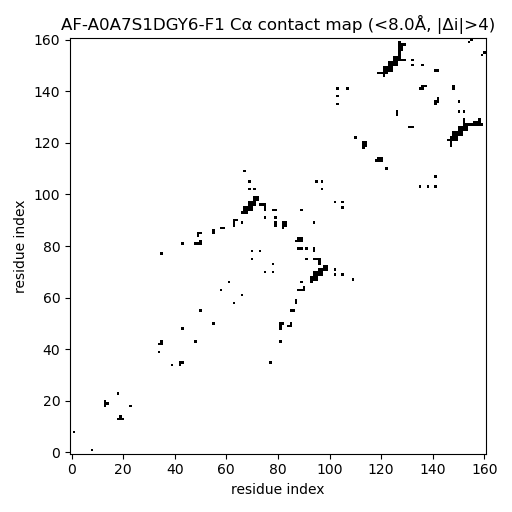1
ATOM 686 O O . LEU A 1 83 ? -2.774 -13.644 -5.662 1.00 85.50 83 LEU A O 1
ATOM 690 N N . ARG A 1 84 ? -1.831 -14.606 -3.857 1.00 85.25 84 ARG A N 1
ATOM 691 C CA . ARG A 1 84 ? -1.886 -15.989 -4.359 1.00 85.25 84 ARG A CA 1
ATOM 692 C C . ARG A 1 84 ? -3.316 -16.430 -4.663 1.00 85.25 84 ARG A C 1
ATOM 694 O O . ARG A 1 84 ? -3.549 -17.050 -5.699 1.00 85.25 84 ARG A O 1
ATOM 701 N N . ARG A 1 85 ? -4.284 -16.083 -3.809 1.00 80.00 85 ARG A N 1
ATOM 702 C CA . ARG A 1 85 ? -5.716 -16.339 -4.047 1.00 80.00 85 ARG A CA 1
ATOM 703 C C . ARG A 1 85 ? -6.241 -15.569 -5.259 1.00 80.00 85 ARG A C 1
ATOM 705 O O . ARG A 1 85 ? -7.055 -16.107 -6.003 1.00 80.00 85 ARG A O 1
ATOM 712 N N . GLY A 1 86 ? -5.734 -14.359 -5.486 1.00 79.88 86 GLY A N 1
ATOM 713 C CA . GLY A 1 86 ? -5.977 -13.584 -6.703 1.00 79.88 86 GLY A CA 1
ATOM 714 C C . GLY A 1 86 ? -5.338 -14.171 -7.969 1.00 79.88 86 GLY A C 1
ATOM 715 O O . GLY A 1 86 ? -5.614 -13.670 -9.053 1.00 79.88 86 GLY A O 1
ATOM 716 N N . GLY A 1 87 ? -4.521 -15.226 -7.855 1.00 80.88 87 GLY A N 1
ATOM 717 C CA . GLY A 1 87 ? -3.809 -15.853 -8.971 1.00 80.88 87 GLY A CA 1
ATOM 718 C C . GLY A 1 87 ? -2.387 -15.327 -9.194 1.00 80.88 87 GLY A C 1
ATOM 719 O O . GLY A 1 87 ? -1.778 -15.664 -10.206 1.00 80.88 87 GLY A O 1
ATOM 720 N N . PHE A 1 88 ? -1.841 -14.535 -8.265 1.00 83.56 88 PHE A N 1
ATOM 721 C CA . PHE A 1 88 ? -0.529 -13.893 -8.393 1.00 83.56 88 PHE A CA 1
ATOM 722 C C . PHE A 1 88 ? 0.504 -14.542 -7.473 1.00 83.56 88 PHE A C 1
ATOM 724 O O . PHE A 1 88 ? 0.390 -14.469 -6.252 1.00 83.56 88 PHE A O 1
ATOM 731 N N . ASP A 1 89 ? 1.541 -15.144 -8.056 1.00 84.31 89 ASP A N 1
ATOM 732 C CA . ASP A 1 89 ? 2.687 -15.678 -7.310 1.00 84.31 89 ASP A CA 1
ATOM 733 C C . ASP A 1 89 ? 3.823 -14.649 -7.349 1.00 84.31 89 ASP A C 1
ATOM 735 O O . ASP A 1 89 ? 4.558 -14.528 -8.332 1.00 84.31 89 ASP A O 1
ATOM 739 N N . VAL A 1 90 ? 3.900 -13.835 -6.297 1.00 83.75 90 VAL A N 1
ATOM 740 C CA . VAL A 1 90 ? 4.873 -12.746 -6.169 1.00 83.75 90 VAL A CA 1
ATOM 741 C C . VAL A 1 90 ? 5.937 -13.162 -5.153 1.00 83.75 90 VAL A C 1
ATOM 743 O O . VAL A 1 90 ? 5.573 -13.560 -4.046 1.00 83.75 90 VAL A O 1
ATOM 746 N N . PRO A 1 91 ? 7.239 -13.043 -5.476 1.00 87.69 91 PRO A N 1
ATOM 747 C CA . PRO A 1 91 ? 8.305 -13.327 -4.522 1.00 87.69 91 PRO A CA 1
ATOM 748 C C . PRO A 1 91 ? 8.144 -12.517 -3.233 1.00 87.69 91 PRO A C 1
ATOM 750 O O . PRO A 1 91 ? 7.955 -11.298 -3.284 1.00 87.69 91 PRO A O 1
ATOM 753 N N . SER A 1 92 ? 8.236 -13.169 -2.072 1.00 87.38 92 SER A N 1
ATOM 754 C CA . SER A 1 92 ? 7.935 -12.524 -0.793 1.00 87.38 92 SER A CA 1
ATOM 755 C C . SER A 1 92 ? 8.815 -11.288 -0.554 1.00 87.38 92 SER A C 1
ATOM 757 O O . SER A 1 92 ? 8.363 -10.315 0.035 1.00 87.38 92 SER A O 1
ATOM 759 N N . GLU A 1 93 ? 10.067 -11.246 -1.011 1.00 89.06 93 GLU A N 1
ATOM 760 C CA . GLU A 1 93 ? 10.961 -10.075 -0.929 1.00 89.06 93 GLU A CA 1
ATOM 761 C C . GLU A 1 93 ? 10.449 -8.818 -1.653 1.00 89.06 93 GLU A C 1
ATOM 763 O O . GLU A 1 93 ? 10.954 -7.724 -1.406 1.00 89.06 93 GLU A O 1
ATOM 768 N N . ARG A 1 94 ? 9.438 -8.958 -2.514 1.00 89.56 94 ARG A N 1
ATOM 769 C CA . ARG A 1 94 ? 8.763 -7.856 -3.212 1.00 89.56 94 ARG A CA 1
ATOM 770 C C . ARG A 1 94 ? 7.503 -7.380 -2.501 1.00 89.56 94 ARG A C 1
ATOM 772 O O . ARG A 1 94 ? 6.907 -6.397 -2.931 1.00 89.56 94 ARG A O 1
ATOM 779 N N . ILE A 1 95 ? 7.120 -8.046 -1.417 1.00 91.88 95 ILE A N 1
ATOM 780 C CA . ILE A 1 95 ? 6.046 -7.636 -0.519 1.00 91.88 95 ILE A CA 1
ATOM 781 C C . ILE A 1 95 ? 6.702 -6.975 0.694 1.00 91.88 95 ILE A C 1
ATOM 783 O O . ILE A 1 95 ? 7.420 -7.620 1.471 1.00 91.88 95 ILE A O 1
ATOM 787 N N . LEU A 1 96 ? 6.492 -5.668 0.808 1.00 92.50 96 LEU A N 1
ATOM 788 C CA . LEU A 1 96 ? 7.041 -4.806 1.843 1.00 92.50 96 LEU A CA 1
ATOM 789 C C . LEU A 1 96 ? 5.928 -4.435 2.816 1.00 92.50 96 LEU A C 1
ATOM 791 O O . LEU A 1 96 ? 4.998 -3.712 2.469 1.00 92.50 96 LEU A O 1
ATOM 795 N N . GLU A 1 97 ? 6.045 -4.946 4.032 1.00 90.44 97 GLU A N 1
ATOM 796 C CA . GLU A 1 97 ? 5.244 -4.498 5.162 1.00 90.44 97 GLU A CA 1
ATOM 797 C C . GLU A 1 97 ? 5.832 -3.184 5.682 1.00 90.44 97 GLU A C 1
ATOM 799 O O . GLU A 1 97 ? 7.043 -3.082 5.891 1.00 90.44 97 GLU A O 1
ATOM 804 N N . CYS A 1 98 ? 4.992 -2.167 5.820 1.00 89.38 98 CYS A N 1
ATOM 805 C CA . CYS A 1 98 ? 5.393 -0.823 6.222 1.00 89.38 98 CYS A CA 1
ATOM 806 C C . CYS A 1 98 ? 4.282 -0.176 7.039 1.00 89.38 98 CYS A C 1
ATOM 808 O O . CYS A 1 98 ? 3.117 -0.325 6.699 1.00 89.38 98 CYS A O 1
ATOM 810 N N . GLY A 1 99 ? 4.610 0.579 8.084 1.00 81.75 99 GLY A N 1
ATOM 811 C CA . GLY A 1 99 ? 3.600 1.364 8.791 1.00 81.75 99 GLY A CA 1
ATOM 812 C C . GLY A 1 99 ? 2.894 2.381 7.872 1.00 81.75 99 GLY A C 1
ATOM 813 O O . GLY A 1 99 ? 3.433 2.736 6.817 1.00 81.75 99 GLY A O 1
ATOM 814 N N . PRO A 1 100 ? 1.722 2.912 8.274 1.00 69.31 100 PRO A N 1
ATOM 815 C CA . PRO A 1 100 ? 0.989 3.927 7.508 1.00 69.31 100 PRO A CA 1
ATOM 816 C C . PRO A 1 100 ? 1.860 5.125 7.089 1.00 69.31 100 PRO A C 1
ATOM 818 O O . PRO A 1 100 ? 1.775 5.591 5.956 1.00 69.31 100 PRO A O 1
ATOM 821 N N . ASP A 1 101 ? 2.775 5.549 7.966 1.00 79.94 101 ASP A N 1
ATOM 822 C CA . ASP A 1 101 ? 3.692 6.672 7.734 1.00 79.94 101 ASP A CA 1
ATOM 823 C C . ASP A 1 101 ? 5.026 6.281 7.070 1.00 79.94 101 ASP A C 1
ATOM 825 O O . ASP A 1 101 ? 5.846 7.142 6.746 1.00 79.94 101 ASP A O 1
ATOM 829 N N . GLU A 1 102 ? 5.267 4.989 6.843 1.00 89.12 102 GLU A N 1
ATOM 830 C CA . GLU A 1 102 ? 6.553 4.458 6.369 1.00 89.12 102 GLU A CA 1
ATOM 831 C C . GLU A 1 102 ? 6.547 4.132 4.868 1.00 89.12 102 GLU A C 1
ATOM 833 O O . GLU A 1 102 ? 7.578 3.758 4.300 1.00 89.12 102 GLU A O 1
ATOM 838 N N . LYS A 1 103 ? 5.411 4.318 4.178 1.00 92.00 103 LYS A N 1
ATOM 839 C CA . LYS A 1 103 ? 5.288 4.047 2.735 1.00 92.00 103 LYS A CA 1
ATOM 840 C C . LYS A 1 103 ? 6.312 4.821 1.896 1.00 92.00 103 LYS A C 1
ATOM 842 O O . LYS A 1 103 ? 6.843 4.278 0.925 1.00 92.00 103 LYS A O 1
ATOM 847 N N . SER A 1 104 ? 6.647 6.059 2.271 1.00 93.19 104 SER A N 1
ATOM 848 C CA . SER A 1 104 ? 7.697 6.835 1.591 1.00 93.19 104 SER A CA 1
ATOM 849 C C . SER A 1 104 ? 9.078 6.186 1.708 1.00 93.19 104 SER A C 1
ATOM 851 O O . SER A 1 104 ? 9.827 6.150 0.730 1.00 93.19 104 SER A O 1
ATOM 853 N N . ASP A 1 105 ? 9.413 5.640 2.877 1.00 93.44 105 ASP A N 1
ATOM 854 C CA . ASP A 1 105 ? 10.703 4.989 3.126 1.00 93.44 105 ASP A CA 1
ATOM 855 C C . ASP A 1 105 ? 10.790 3.634 2.409 1.00 93.44 105 ASP A C 1
ATOM 857 O O . ASP A 1 105 ? 11.818 3.303 1.801 1.00 93.44 105 ASP A O 1
ATOM 861 N N . ALA A 1 106 ? 9.685 2.886 2.382 1.00 93.50 106 ALA A N 1
ATOM 862 C CA . ALA A 1 106 ? 9.566 1.670 1.585 1.00 93.50 106 ALA A CA 1
ATOM 863 C C . ALA A 1 106 ? 9.749 1.964 0.084 1.00 93.50 106 ALA A C 1
ATOM 865 O O . ALA A 1 106 ? 10.539 1.298 -0.589 1.00 93.50 106 ALA A O 1
ATOM 866 N N . LEU A 1 107 ? 9.108 3.014 -0.443 1.00 93.75 107 LEU A N 1
ATOM 867 C CA . LEU A 1 107 ? 9.247 3.410 -1.847 1.00 93.75 107 LEU A CA 1
ATOM 868 C C . LEU A 1 107 ? 10.669 3.880 -2.191 1.00 93.75 107 LEU A C 1
ATOM 870 O O . LEU A 1 107 ? 11.178 3.559 -3.267 1.00 93.75 107 LEU A O 1
ATOM 874 N N . LEU A 1 108 ? 11.343 4.597 -1.288 1.00 92.81 108 LEU A N 1
ATOM 875 C CA . LEU A 1 108 ? 12.758 4.945 -1.454 1.00 92.81 108 LEU A CA 1
ATOM 876 C C . LEU A 1 108 ? 13.632 3.689 -1.565 1.00 92.81 108 LEU A C 1
ATOM 878 O O . LEU A 1 108 ? 14.477 3.615 -2.457 1.00 92.81 108 LEU A O 1
ATOM 882 N N . SER A 1 109 ? 13.374 2.680 -0.732 1.00 90.88 109 SER A N 1
ATOM 883 C CA . SER A 1 109 ? 14.089 1.398 -0.770 1.00 90.88 109 SER A CA 1
ATOM 884 C C . SER A 1 109 ? 13.876 0.660 -2.099 1.00 90.88 109 SER A C 1
ATOM 886 O O . SER A 1 109 ? 14.828 0.136 -2.682 1.00 90.88 109 SER A O 1
ATOM 888 N N . VAL A 1 110 ? 12.651 0.682 -2.637 1.00 90.62 110 VAL A N 1
ATOM 889 C CA . VAL A 1 110 ? 12.331 0.133 -3.970 1.00 90.62 110 VAL A CA 1
ATOM 890 C C . VAL A 1 110 ? 13.050 0.900 -5.081 1.00 90.62 110 VAL A C 1
ATOM 892 O O . VAL A 1 110 ? 13.618 0.296 -5.992 1.00 90.62 110 VAL A O 1
ATOM 895 N N . LEU A 1 111 ? 13.057 2.233 -5.018 1.00 89.56 111 LEU A N 1
ATOM 896 C CA . LEU A 1 111 ? 13.746 3.086 -5.988 1.00 89.56 111 LEU A CA 1
ATOM 897 C C . LEU A 1 111 ? 15.255 2.848 -6.004 1.00 89.56 111 LEU A C 1
ATOM 899 O O . LEU A 1 111 ? 15.863 2.911 -7.072 1.00 89.56 111 LEU A O 1
ATOM 903 N N . ASP A 1 112 ? 15.861 2.580 -4.852 1.00 86.25 112 ASP A N 1
ATOM 904 C CA . ASP A 1 112 ? 17.282 2.267 -4.763 1.00 86.25 112 ASP A CA 1
ATOM 905 C C . ASP A 1 112 ? 17.563 0.851 -5.290 1.00 86.25 112 ASP A C 1
ATOM 907 O O . ASP A 1 112 ? 18.496 0.665 -6.075 1.00 86.25 112 ASP A O 1
ATOM 911 N N . ALA A 1 113 ? 16.720 -0.139 -4.975 1.00 80.75 113 ALA A N 1
ATOM 912 C CA . ALA A 1 113 ? 16.835 -1.494 -5.521 1.00 80.75 113 ALA A CA 1
ATOM 913 C C . ALA A 1 113 ? 16.659 -1.539 -7.054 1.00 80.75 113 ALA A C 1
ATOM 915 O O . ALA A 1 113 ? 17.394 -2.245 -7.751 1.00 80.75 113 ALA A O 1
ATOM 916 N N . SER A 1 114 ? 15.736 -0.747 -7.610 1.00 74.56 114 SER A N 1
ATOM 917 C CA . SER A 1 114 ? 15.458 -0.715 -9.053 1.00 74.56 114 SER A CA 1
ATOM 918 C C . SER A 1 114 ? 16.605 -0.119 -9.878 1.00 74.56 114 SER A C 1
ATOM 920 O O . SER A 1 114 ? 16.845 -0.555 -11.009 1.00 74.56 114 SER A O 1
ATOM 922 N N . VAL A 1 115 ? 17.385 0.812 -9.308 1.00 64.75 115 VAL A N 1
ATOM 923 C CA . VAL A 1 115 ? 18.630 1.316 -9.925 1.00 64.75 115 VAL A CA 1
ATOM 924 C C . VAL A 1 115 ? 19.614 0.181 -10.160 1.00 64.75 115 VAL A C 1
ATOM 926 O O . VAL A 1 115 ? 20.212 0.104 -11.232 1.00 64.75 115 VAL A O 1
ATOM 929 N N . HIS A 1 116 ? 19.768 -0.697 -9.171 1.00 58.50 116 HIS A N 1
ATOM 930 C CA . HIS A 1 116 ? 20.754 -1.770 -9.202 1.00 58.50 116 HIS A CA 1
ATOM 931 C C . HIS A 1 116 ? 20.318 -2.933 -10.101 1.00 58.50 116 HIS A C 1
ATOM 933 O O . HIS A 1 116 ? 21.156 -3.513 -10.787 1.00 58.50 116 HIS A O 1
ATOM 939 N N . ASN A 1 117 ? 19.016 -3.235 -10.146 1.00 58.16 117 ASN A N 1
ATOM 940 C CA . ASN A 1 117 ? 18.503 -4.440 -10.805 1.00 58.16 117 ASN A CA 1
ATOM 941 C C . ASN A 1 117 ? 17.975 -4.219 -12.231 1.00 58.16 117 ASN A C 1
ATOM 943 O O . ASN A 1 117 ? 17.922 -5.166 -13.009 1.00 58.16 117 ASN A O 1
ATOM 947 N N . SER A 1 118 ? 17.543 -3.007 -12.596 1.00 55.78 118 SER A N 1
ATOM 948 C CA . SER A 1 118 ? 16.787 -2.765 -13.843 1.00 55.78 118 SER A CA 1
ATOM 949 C C . SER A 1 118 ? 17.344 -1.633 -14.713 1.00 55.78 118 SER A C 1
ATOM 951 O O . SER A 1 118 ? 16.652 -1.128 -15.595 1.00 55.78 118 SER A O 1
ATOM 953 N N . GLY A 1 119 ? 18.588 -1.205 -14.476 1.00 57.06 119 GLY A N 1
ATOM 954 C CA . GLY A 1 119 ? 19.243 -0.174 -15.290 1.00 57.06 119 GLY A CA 1
ATOM 955 C C . GLY A 1 119 ? 18.684 1.242 -15.094 1.00 57.06 119 GLY A C 1
ATOM 956 O O . GLY A 1 119 ? 18.895 2.098 -15.949 1.00 57.06 119 GLY A O 1
ATOM 957 N N . GLY A 1 120 ? 17.988 1.501 -13.979 1.00 62.75 120 GLY A N 1
ATOM 958 C CA . GLY A 1 120 ? 17.549 2.849 -13.596 1.00 62.75 120 GLY A CA 1
ATOM 959 C C . GLY A 1 120 ? 16.248 3.345 -14.238 1.00 62.75 120 GLY A C 1
ATOM 960 O O . GLY A 1 120 ? 16.059 4.559 -14.324 1.00 62.75 120 GLY A O 1
ATOM 961 N N . GLY A 1 121 ? 15.359 2.441 -14.666 1.00 75.44 121 GLY A N 1
ATOM 962 C CA . GLY A 1 121 ? 14.026 2.789 -15.174 1.00 75.44 121 GLY A CA 1
ATOM 963 C C . GLY A 1 121 ? 13.173 3.611 -14.193 1.00 75.44 121 GLY A C 1
ATOM 964 O O . GLY A 1 121 ? 13.453 3.672 -12.993 1.00 75.44 121 GLY A O 1
ATOM 965 N N . ALA A 1 122 ? 12.138 4.270 -14.723 1.00 87.25 122 ALA A N 1
ATOM 966 C CA . ALA A 1 122 ? 11.147 4.962 -13.902 1.00 87.25 122 ALA A CA 1
ATOM 967 C C . ALA A 1 122 ? 10.293 3.951 -13.120 1.00 87.25 122 ALA A C 1
ATOM 969 O O . ALA A 1 122 ? 10.000 2.870 -13.627 1.00 87.25 122 ALA A O 1
ATOM 970 N N . VAL A 1 123 ? 9.900 4.320 -11.902 1.00 91.25 123 VAL A N 1
ATOM 971 C CA . VAL A 1 123 ? 8.964 3.574 -11.059 1.00 91.25 123 VAL A CA 1
ATOM 972 C C . VAL A 1 123 ? 7.605 4.259 -11.123 1.00 91.25 123 VAL A C 1
ATOM 974 O O . VAL A 1 123 ? 7.491 5.458 -10.859 1.00 91.25 123 VAL A O 1
ATOM 977 N N . ASP A 1 124 ? 6.583 3.486 -11.467 1.00 92.31 124 ASP A N 1
ATOM 978 C CA . ASP A 1 124 ? 5.184 3.891 -11.408 1.00 92.31 124 ASP A CA 1
ATOM 979 C C . ASP A 1 124 ? 4.596 3.384 -10.081 1.00 92.31 124 ASP A C 1
ATOM 981 O O . ASP A 1 124 ? 4.453 2.181 -9.875 1.00 92.31 124 ASP A O 1
ATOM 985 N N . PHE A 1 125 ? 4.302 4.302 -9.161 1.00 94.00 125 PHE A N 1
ATOM 986 C CA . PHE A 1 125 ? 3.655 4.013 -7.882 1.00 94.00 125 PHE A CA 1
ATOM 987 C C . PHE A 1 125 ? 2.149 4.256 -8.006 1.00 94.00 125 PHE A C 1
ATOM 989 O O . PHE A 1 125 ? 1.739 5.320 -8.473 1.00 94.00 125 PHE A O 1
ATOM 996 N N . VAL A 1 126 ? 1.336 3.279 -7.606 1.00 92.94 126 VAL A N 1
ATOM 997 C CA . VAL A 1 126 ? -0.129 3.295 -7.742 1.00 92.94 126 VAL A CA 1
ATOM 998 C C . VAL A 1 126 ? -0.757 3.141 -6.360 1.00 92.94 126 VAL A C 1
ATOM 1000 O O . VAL A 1 126 ? -0.401 2.213 -5.643 1.00 92.94 126 VAL A O 1
ATOM 1003 N N . GLU A 1 127 ? -1.686 4.029 -6.005 1.00 92.31 127 GLU A N 1
ATOM 1004 C CA . GLU A 1 127 ? -2.296 4.099 -4.667 1.00 92.31 127 GLU A CA 1
ATOM 1005 C C . GLU A 1 127 ? -3.748 4.594 -4.750 1.00 92.31 127 GLU A C 1
ATOM 1007 O O . GLU A 1 127 ? -4.062 5.450 -5.587 1.00 92.31 127 GLU A O 1
ATOM 1012 N N . ASP A 1 128 ? -4.635 4.040 -3.919 1.00 90.81 128 ASP A N 1
ATOM 1013 C CA . ASP A 1 128 ? -6.066 4.380 -3.856 1.00 90.81 128 ASP A CA 1
ATOM 1014 C C . ASP A 1 128 ? -6.431 5.312 -2.693 1.00 90.81 128 ASP A C 1
ATOM 1016 O O . ASP A 1 128 ? -7.540 5.860 -2.652 1.00 90.81 128 ASP A O 1
ATOM 1020 N N . ASP A 1 129 ? -5.495 5.555 -1.781 1.00 90.94 129 ASP A N 1
ATOM 1021 C CA . ASP A 1 129 ? -5.594 6.588 -0.759 1.00 90.94 129 ASP A CA 1
ATOM 1022 C C . ASP A 1 129 ? -4.990 7.928 -1.237 1.00 90.94 129 ASP A C 1
ATOM 1024 O O . ASP A 1 129 ? -3.777 8.094 -1.413 1.00 90.94 129 ASP A O 1
ATOM 1028 N N . VAL A 1 130 ? -5.850 8.934 -1.439 1.00 91.62 130 VAL A N 1
ATOM 1029 C CA . VAL A 1 130 ? -5.43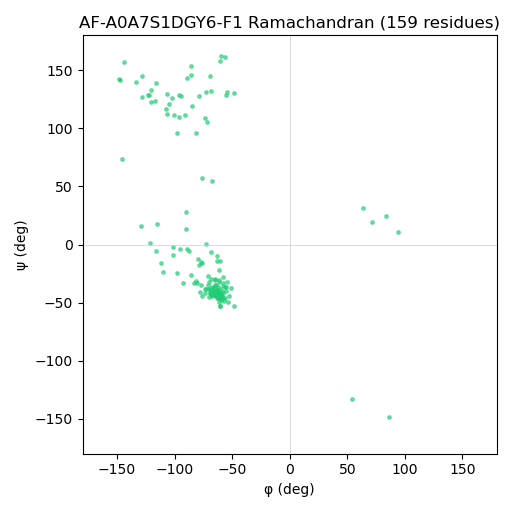3 10.277 -1.863 1.00 91.62 130 VAL A CA 1
ATOM 1030 C C . VAL A 1 130 ? -4.569 10.972 -0.811 1.00 91.62 130 VAL A C 1
ATOM 1032 O O . VAL A 1 130 ? -3.701 11.768 -1.175 1.00 91.62 130 VAL A O 1
ATOM 1035 N N . SER A 1 131 ? -4.772 10.680 0.475 1.00 91.19 131 SER A N 1
ATOM 1036 C CA . SER A 1 131 ? -3.999 11.272 1.567 1.00 91.19 131 SER A CA 1
ATOM 1037 C C . SER A 1 131 ? -2.555 10.764 1.553 1.00 91.19 131 SER A C 1
ATOM 1039 O O . SER A 1 131 ? -1.625 11.573 1.615 1.00 91.19 131 SER A O 1
ATOM 1041 N N . VAL A 1 132 ? -2.358 9.463 1.310 1.00 91.50 132 VAL A N 1
ATOM 1042 C CA . VAL A 1 132 ? -1.034 8.848 1.127 1.00 91.50 132 VAL A CA 1
ATOM 1043 C C . VAL A 1 132 ? -0.322 9.461 -0.078 1.00 91.50 132 VAL A C 1
ATOM 1045 O O . VAL A 1 132 ? 0.843 9.854 0.012 1.00 91.50 132 VAL A O 1
ATOM 1048 N N . LEU A 1 133 ? -1.020 9.631 -1.205 1.00 93.19 133 LEU A N 1
ATOM 1049 C CA . LEU A 1 133 ? -0.438 10.277 -2.386 1.00 93.19 133 LEU A CA 1
ATOM 1050 C C . LEU A 1 133 ? -0.045 11.733 -2.136 1.00 93.19 133 LEU A C 1
ATOM 1052 O O . LEU A 1 133 ? 1.000 12.173 -2.617 1.00 93.19 133 LEU A O 1
ATOM 1056 N N . GLN A 1 134 ? -0.854 12.489 -1.392 1.00 92.56 134 GLN A N 1
ATOM 1057 C CA . GLN A 1 134 ? -0.530 13.864 -1.009 1.00 92.56 134 GLN A CA 1
ATOM 1058 C C . GLN A 1 134 ? 0.702 13.920 -0.102 1.00 92.56 134 GLN A C 1
ATOM 1060 O O . GLN A 1 134 ? 1.586 14.747 -0.336 1.00 92.56 134 GLN A O 1
ATOM 1065 N N . 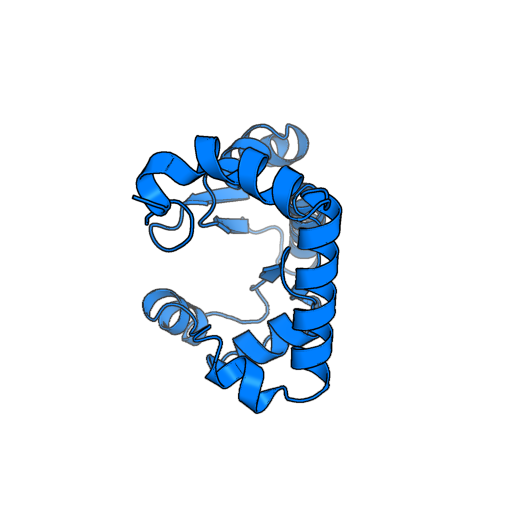GLN A 1 135 ? 0.797 13.023 0.882 1.00 92.19 135 GLN A N 1
ATOM 1066 C CA . GLN A 1 135 ? 1.965 12.889 1.753 1.00 92.19 135 GLN A CA 1
ATOM 1067 C C . GLN A 1 135 ? 3.225 12.568 0.942 1.00 92.19 135 GLN A C 1
ATOM 1069 O O . GLN A 1 135 ? 4.240 13.251 1.085 1.00 92.19 135 GLN A O 1
ATOM 1074 N N . MET A 1 136 ? 3.155 11.594 0.034 1.00 93.06 136 MET A N 1
ATOM 1075 C CA . MET A 1 136 ? 4.276 11.218 -0.831 1.00 93.06 136 MET A CA 1
ATOM 1076 C C . MET A 1 136 ? 4.687 12.333 -1.793 1.00 93.06 136 MET A C 1
ATOM 1078 O O . MET A 1 136 ? 5.879 12.566 -1.992 1.00 93.06 136 MET A O 1
ATOM 1082 N N . ALA A 1 137 ? 3.724 13.052 -2.373 1.00 92.12 137 ALA A N 1
ATOM 1083 C CA . ALA A 1 137 ? 4.000 14.208 -3.222 1.00 92.12 137 ALA A CA 1
ATOM 1084 C C . ALA A 1 137 ? 4.650 15.365 -2.439 1.00 92.12 137 ALA A C 1
ATOM 1086 O O . ALA A 1 137 ? 5.424 16.135 -3.009 1.00 92.12 137 ALA A O 1
ATOM 1087 N N . GLY A 1 138 ? 4.348 15.481 -1.142 1.00 93.12 138 GLY A N 1
ATOM 1088 C CA . GLY A 1 138 ? 4.961 16.439 -0.223 1.00 93.12 138 GLY A CA 1
ATOM 1089 C C . GLY A 1 138 ? 6.351 16.037 0.287 1.00 93.12 138 GLY A C 1
ATOM 1090 O O . GLY A 1 138 ? 7.092 16.899 0.765 1.00 93.12 138 GLY A O 1
ATOM 1091 N N . ASP A 1 139 ? 6.744 14.765 0.173 1.00 94.44 139 ASP A N 1
ATOM 1092 C CA . ASP A 1 139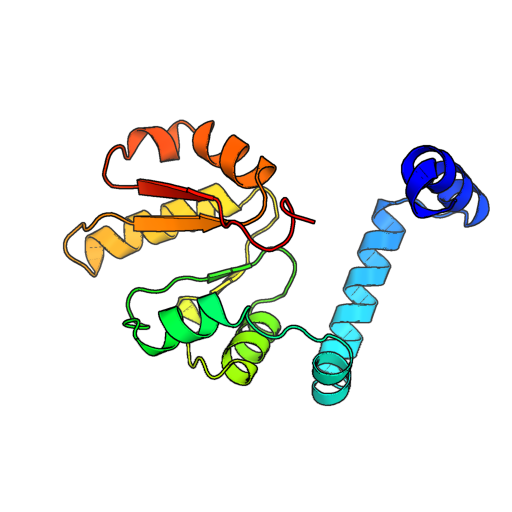 ? 8.062 14.297 0.601 1.00 94.44 139 ASP A CA 1
ATOM 1093 C C . ASP A 1 139 ? 9.150 14.758 -0.382 1.00 94.44 139 ASP A C 1
ATOM 1095 O O . ASP A 1 139 ? 9.295 14.248 -1.496 1.00 94.44 139 ASP A O 1
ATOM 1099 N N . LEU A 1 140 ? 9.981 15.707 0.057 1.00 93.69 140 LEU A N 1
ATOM 1100 C CA . LEU A 1 140 ? 11.079 16.258 -0.741 1.00 93.69 140 LEU A CA 1
ATOM 1101 C C . LEU A 1 140 ? 12.080 15.191 -1.220 1.00 93.69 140 LEU A C 1
ATOM 1103 O O . LEU A 1 140 ? 12.696 15.362 -2.276 1.00 93.69 140 LEU A O 1
ATOM 1107 N N . ARG A 1 141 ? 12.244 14.083 -0.484 1.00 94.88 141 ARG A N 1
ATOM 1108 C CA . ARG A 1 141 ? 13.141 12.979 -0.861 1.00 94.88 141 ARG A CA 1
ATOM 1109 C C . ARG A 1 141 ? 12.608 12.248 -2.089 1.00 94.88 141 ARG A C 1
ATOM 1111 O O . ARG A 1 141 ? 13.396 11.919 -2.977 1.00 94.88 141 ARG A O 1
ATOM 1118 N N . LEU A 1 142 ? 11.292 12.057 -2.171 1.00 93.62 142 LEU A N 1
ATOM 1119 C CA . LEU A 1 142 ? 10.611 11.469 -3.326 1.00 93.62 142 LEU A CA 1
ATOM 1120 C C . LEU A 1 142 ? 10.494 12.473 -4.475 1.00 93.62 142 LEU A C 1
ATOM 1122 O O . LEU A 1 142 ? 10.834 12.141 -5.609 1.00 93.62 142 LEU A O 1
ATOM 1126 N N . ALA A 1 143 ? 10.127 13.725 -4.189 1.00 90.00 143 ALA A N 1
ATOM 1127 C CA . ALA A 1 143 ? 10.039 14.782 -5.197 1.00 90.00 143 ALA A CA 1
ATOM 1128 C C . ALA A 1 143 ? 11.377 15.002 -5.927 1.00 90.00 143 ALA A C 1
ATOM 1130 O O . ALA A 1 143 ? 11.407 15.218 -7.140 1.00 90.00 143 ALA A O 1
ATOM 1131 N N . SER A 1 144 ? 12.504 14.865 -5.216 1.00 90.69 144 SER A N 1
ATOM 1132 C CA . SER A 1 144 ? 13.848 14.968 -5.802 1.00 90.69 144 SER A CA 1
ATOM 1133 C C . SER A 1 144 ? 14.166 13.895 -6.854 1.00 90.69 144 SER A C 1
ATOM 1135 O O . SER A 1 144 ? 15.129 14.046 -7.607 1.00 90.69 144 SER A O 1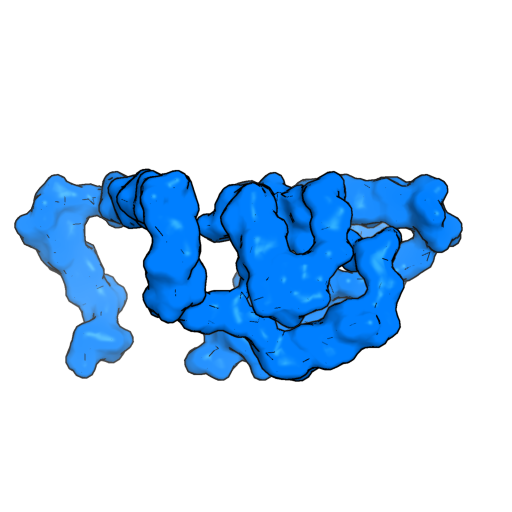
ATOM 1137 N N . LYS A 1 145 ? 13.369 12.821 -6.945 1.00 89.50 145 LYS A N 1
ATOM 1138 C CA . LYS A 1 145 ? 13.548 11.746 -7.933 1.00 89.50 145 LYS A CA 1
ATOM 1139 C C . LYS A 1 145 ? 13.070 12.148 -9.334 1.00 89.50 145 LYS A C 1
ATOM 1141 O O . LYS A 1 145 ? 13.468 11.500 -10.303 1.00 89.50 145 LYS A O 1
ATOM 1146 N N . GLY A 1 146 ? 12.284 13.222 -9.459 1.00 87.38 146 GLY A N 1
ATOM 1147 C CA . GLY A 1 146 ? 11.828 13.758 -10.744 1.00 87.38 146 GLY A CA 1
ATOM 1148 C C . GLY A 1 146 ? 11.140 12.697 -11.608 1.00 87.38 146 GLY A C 1
ATOM 1149 O O . GLY A 1 146 ? 10.338 11.914 -11.116 1.00 87.38 146 GLY A O 1
ATOM 1150 N N . GLU A 1 147 ? 11.504 12.618 -12.890 1.00 87.62 147 GLU A N 1
ATOM 1151 C CA . GLU A 1 147 ? 10.900 11.682 -13.857 1.00 87.62 147 GLU A CA 1
ATOM 1152 C C . GLU A 1 147 ? 11.110 10.191 -13.534 1.00 87.62 147 GLU A C 1
ATOM 1154 O O . GLU A 1 147 ? 10.496 9.330 -14.171 1.00 87.62 147 GLU A O 1
ATOM 1159 N N . ARG A 1 148 ? 11.965 9.869 -12.552 1.00 88.56 148 ARG A N 1
ATOM 1160 C CA . ARG A 1 148 ? 12.191 8.492 -12.099 1.00 88.56 148 ARG A CA 1
ATOM 1161 C C . ARG A 1 148 ? 11.075 7.953 -11.212 1.00 88.56 148 ARG A C 1
ATOM 1163 O O . ARG A 1 148 ? 11.035 6.744 -11.011 1.00 88.56 148 ARG A O 1
ATOM 1170 N N . LEU A 1 149 ? 10.205 8.808 -10.682 1.00 93.38 149 LEU A N 1
ATOM 1171 C CA . LEU A 1 149 ? 9.048 8.400 -9.897 1.00 93.38 149 LEU A CA 1
ATOM 1172 C C . LEU A 1 149 ? 7.793 9.061 -10.458 1.00 93.38 149 LEU A C 1
ATOM 1174 O O . LEU A 1 149 ? 7.729 10.280 -10.603 1.00 93.38 149 LEU A O 1
ATOM 1178 N N . ARG A 1 150 ? 6.779 8.251 -10.747 1.00 94.62 150 ARG A N 1
ATOM 1179 C CA . ARG A 1 150 ? 5.464 8.716 -11.181 1.00 94.62 150 ARG A CA 1
ATOM 1180 C C . ARG A 1 150 ? 4.434 8.212 -10.193 1.00 94.62 150 ARG A C 1
ATOM 1182 O O . ARG A 1 150 ? 4.346 7.012 -9.958 1.00 94.62 150 ARG A O 1
ATOM 1189 N N . LEU A 1 151 ? 3.687 9.140 -9.614 1.00 95.19 151 LEU A N 1
ATOM 1190 C CA . LEU A 1 151 ? 2.608 8.834 -8.686 1.00 95.19 151 LEU A CA 1
ATOM 1191 C C . LEU A 1 151 ? 1.290 8.786 -9.462 1.00 95.19 151 LEU A C 1
ATOM 1193 O O . LEU A 1 151 ? 0.961 9.732 -10.181 1.00 95.19 151 LEU A O 1
ATOM 1197 N N . HIS A 1 152 ? 0.541 7.700 -9.310 1.00 94.44 152 HIS A N 1
ATOM 1198 C CA . HIS A 1 152 ? -0.734 7.472 -9.979 1.00 94.44 152 HIS A CA 1
ATOM 1199 C C . HIS A 1 152 ? -1.827 7.226 -8.950 1.00 94.44 152 HIS A C 1
ATOM 1201 O O . HIS A 1 152 ? -1.707 6.352 -8.096 1.00 94.44 152 HIS A O 1
ATOM 1207 N N . PHE A 1 153 ? -2.920 7.973 -9.079 1.00 94.06 153 PHE A N 1
ATOM 1208 C CA . PHE A 1 153 ? -4.117 7.737 -8.286 1.00 94.06 153 PHE A CA 1
ATOM 1209 C C . PHE A 1 153 ? -4.989 6.666 -8.937 1.00 94.06 153 PHE A C 1
ATOM 1211 O O . PHE A 1 153 ? -5.456 6.829 -10.073 1.00 94.06 153 PHE A O 1
ATOM 1218 N N . ALA A 1 154 ? -5.210 5.578 -8.207 1.00 90.31 154 ALA A N 1
ATOM 1219 C CA . ALA A 1 154 ? -6.158 4.545 -8.569 1.00 90.31 154 ALA A CA 1
ATOM 1220 C C . ALA A 1 154 ? -7.587 5.090 -8.475 1.00 90.31 154 ALA A C 1
ATOM 1222 O O . ALA A 1 154 ? -7.989 5.701 -7.492 1.00 90.31 154 ALA A O 1
ATOM 1223 N N . LYS A 1 155 ? -8.386 4.854 -9.519 1.00 87.56 155 LYS A N 1
ATOM 1224 C CA . LYS A 1 155 ? -9.802 5.266 -9.563 1.00 87.56 155 LYS A CA 1
ATOM 1225 C C . LYS A 1 155 ? -10.744 4.192 -9.004 1.00 87.56 155 LYS A C 1
ATOM 1227 O O . LYS A 1 155 ? -11.881 4.077 -9.457 1.00 87.56 155 LYS A O 1
ATOM 1232 N N . TRP A 1 156 ? -10.241 3.381 -8.086 1.00 83.62 156 TRP A N 1
ATOM 1233 C CA . TRP A 1 156 ? -10.946 2.304 -7.398 1.00 83.62 156 TRP A CA 1
ATOM 1234 C C . TRP A 1 156 ? -10.439 2.250 -5.957 1.00 83.62 156 TRP A C 1
ATOM 1236 O O . TRP A 1 156 ? -9.319 2.681 -5.717 1.00 83.62 156 TRP A O 1
ATOM 1246 N N . GLY A 1 157 ? -11.227 1.701 -5.030 1.00 81.38 157 GLY A N 1
ATOM 1247 C CA . GLY A 1 157 ? -10.813 1.524 -3.638 1.00 81.38 157 GLY A CA 1
ATOM 1248 C C . GLY A 1 157 ? -11.061 2.736 -2.739 1.00 81.38 157 GLY A C 1
ATOM 1249 O O . GLY A 1 157 ? -12.053 3.448 -2.927 1.00 81.38 157 GLY A O 1
ATOM 1250 N N . HIS A 1 158 ? -10.193 2.923 -1.743 1.00 81.00 158 HIS A N 1
ATOM 1251 C CA . HIS A 1 158 ? -10.434 3.710 -0.527 1.00 81.00 158 HIS A CA 1
ATOM 1252 C C . HIS A 1 158 ? -11.028 5.101 -0.784 1.00 81.00 158 HIS A C 1
ATOM 1254 O O . HIS A 1 158 ? -12.089 5.428 -0.259 1.00 81.00 158 HIS A O 1
ATOM 1260 N N . SER A 1 159 ? -10.398 5.907 -1.643 1.00 82.44 159 SER A N 1
ATOM 1261 C CA . SER A 1 159 ? -10.810 7.306 -1.865 1.00 82.44 159 SER A CA 1
ATOM 1262 C C . SER A 1 159 ? -11.843 7.489 -2.981 1.00 82.44 159 SER A C 1
ATOM 1264 O O . SER A 1 159 ? -12.026 8.603 -3.477 1.00 82.44 159 SER A O 1
ATOM 1266 N N . THR A 1 160 ? -12.468 6.407 -3.449 1.00 72.94 160 THR A N 1
ATOM 1267 C CA . THR A 1 160 ? -13.427 6.440 -4.572 1.00 72.94 160 THR A CA 1
ATOM 1268 C C . THR A 1 160 ? -14.819 5.915 -4.231 1.00 72.94 160 THR A C 1
ATOM 1270 O O . THR A 1 160 ? -15.677 5.887 -5.118 1.00 72.94 160 THR A O 1
ATOM 1273 N N . ALA A 1 161 ? -15.029 5.513 -2.974 1.00 57.81 161 ALA A N 1
ATOM 1274 C CA . ALA A 1 161 ? -16.314 5.081 -2.431 1.00 57.81 161 ALA A CA 1
ATOM 1275 C C . ALA A 1 161 ? -17.208 6.264 -2.022 1.00 57.81 161 ALA A C 1
ATOM 1277 O O . ALA A 1 161 ? -16.666 7.311 -1.600 1.00 57.81 161 ALA A O 1
#